Protein AF-A0A6B3IDT4-F1 (afdb_monomer)

Structure (mmCIF, N/CA/C/O backbone):
data_AF-A0A6B3IDT4-F1
#
_entry.id   AF-A0A6B3IDT4-F1
#
loop_
_atom_site.group_PDB
_atom_site.id
_atom_site.type_symbol
_atom_site.label_atom_id
_atom_site.label_alt_id
_atom_site.label_comp_id
_atom_site.label_asym_id
_atom_site.label_entity_id
_atom_site.label_seq_id
_atom_site.pdbx_PDB_ins_code
_atom_site.Cartn_x
_atom_site.Cartn_y
_atom_site.Cartn_z
_atom_site.occupancy
_atom_site.B_iso_or_equiv
_atom_site.auth_seq_id
_atom_site.auth_comp_id
_atom_site.auth_asym_id
_atom_site.auth_atom_id
_atom_site.pdbx_PDB_model_num
ATOM 1 N N . TYR A 1 1 ? 9.420 4.358 3.132 1.00 91.12 1 TYR A N 1
ATOM 2 C CA . TYR A 1 1 ? 10.022 3.107 3.660 1.00 91.12 1 TYR A CA 1
ATOM 3 C C . TYR A 1 1 ? 9.004 2.243 4.396 1.00 91.12 1 TYR A C 1
ATOM 5 O O . TYR A 1 1 ? 8.163 2.768 5.117 1.00 91.12 1 TYR A O 1
ATOM 13 N N . THR A 1 2 ? 9.126 0.920 4.246 1.00 96.25 2 THR A N 1
ATOM 14 C CA . THR A 1 2 ? 8.217 -0.111 4.797 1.00 96.25 2 THR A CA 1
ATOM 15 C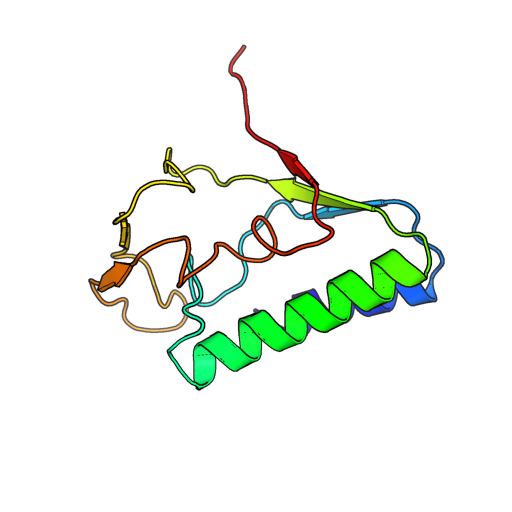 C . THR A 1 2 ? 8.030 -0.046 6.317 1.00 96.25 2 THR A C 1
ATOM 17 O O . THR A 1 2 ? 6.896 -0.091 6.789 1.00 96.25 2 THR A O 1
ATOM 20 N N . GLU A 1 3 ? 9.105 0.096 7.095 1.00 97.38 3 GLU A N 1
ATOM 21 C CA . GLU A 1 3 ? 9.029 0.091 8.567 1.00 97.38 3 GLU A CA 1
ATOM 22 C C . GLU A 1 3 ? 8.162 1.238 9.113 1.00 97.38 3 GLU A C 1
ATOM 24 O O . GLU A 1 3 ? 7.264 0.996 9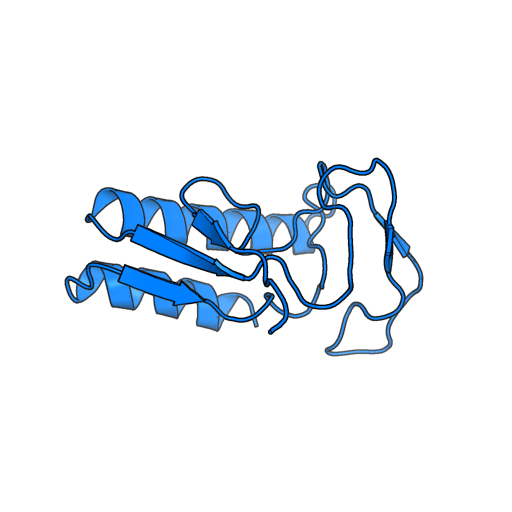.918 1.00 97.38 3 GLU A O 1
ATOM 29 N N . ALA A 1 4 ? 8.317 2.453 8.580 1.00 98.06 4 ALA A N 1
ATOM 30 C CA . ALA A 1 4 ? 7.479 3.593 8.947 1.00 98.06 4 ALA A CA 1
ATOM 31 C C . ALA A 1 4 ? 5.984 3.355 8.651 1.00 98.06 4 ALA A C 1
ATOM 33 O O . ALA A 1 4 ? 5.126 3.741 9.445 1.00 98.06 4 ALA A O 1
ATOM 34 N N . VAL A 1 5 ? 5.665 2.687 7.536 1.00 98.31 5 VAL A N 1
ATOM 35 C CA . VAL A 1 5 ? 4.280 2.353 7.163 1.00 98.31 5 VAL A CA 1
ATOM 36 C C . VAL A 1 5 ? 3.692 1.311 8.117 1.00 98.31 5 VAL A C 1
ATOM 38 O O . VAL A 1 5 ? 2.574 1.485 8.605 1.00 98.31 5 VAL A O 1
ATOM 41 N N . VAL A 1 6 ? 4.458 0.267 8.454 1.00 98.75 6 VAL A N 1
ATOM 42 C CA . VAL A 1 6 ? 4.077 -0.726 9.475 1.00 98.75 6 VAL A CA 1
ATOM 43 C C . VAL A 1 6 ? 3.779 -0.038 10.806 1.00 98.75 6 VAL A C 1
ATOM 45 O O . VAL A 1 6 ? 2.707 -0.242 11.378 1.00 98.75 6 VAL A O 1
ATOM 48 N N . CYS A 1 7 ? 4.691 0.814 11.274 1.00 98.62 7 CYS A N 1
ATOM 49 C CA . CYS A 1 7 ? 4.528 1.568 12.513 1.00 98.62 7 CYS A CA 1
ATOM 50 C C . CYS A 1 7 ? 3.293 2.480 12.475 1.00 98.62 7 CYS A C 1
ATOM 52 O O . CYS A 1 7 ? 2.580 2.566 13.472 1.00 98.62 7 CYS A O 1
ATOM 54 N N . GLY A 1 8 ? 2.985 3.099 11.331 1.00 98.50 8 GLY A N 1
ATOM 55 C CA . GLY A 1 8 ? 1.780 3.910 11.145 1.00 98.50 8 GLY A CA 1
ATOM 56 C C . GLY A 1 8 ? 0.482 3.122 11.346 1.00 98.50 8 GLY A C 1
ATOM 57 O O . GLY A 1 8 ? -0.387 3.558 12.103 1.00 98.50 8 GLY A O 1
ATOM 58 N N . PHE A 1 9 ? 0.363 1.937 10.737 1.00 98.62 9 PHE A N 1
ATOM 59 C CA . PHE A 1 9 ? -0.809 1.072 10.925 1.00 98.62 9 PHE A CA 1
ATOM 60 C C . PHE A 1 9 ? -0.936 0.569 12.365 1.00 98.62 9 PHE A C 1
ATOM 62 O O . PHE A 1 9 ? -2.032 0.584 12.925 1.00 98.62 9 PHE A O 1
ATOM 69 N N . LEU A 1 10 ? 0.175 0.160 12.987 1.00 98.75 10 LEU A N 1
ATOM 70 C CA . LEU A 1 10 ? 0.171 -0.275 14.386 1.00 98.75 10 LEU A CA 1
ATOM 71 C C . LEU A 1 10 ? -0.220 0.868 15.325 1.00 98.75 10 LEU A C 1
ATOM 73 O O . LEU A 1 10 ? -1.037 0.675 16.220 1.00 98.75 10 LEU A O 1
ATOM 77 N N . TRP A 1 11 ? 0.311 2.069 15.100 1.00 98.69 11 TRP A N 1
ATOM 78 C CA . TRP A 1 11 ? -0.037 3.239 15.894 1.00 98.69 11 TRP A CA 1
ATOM 79 C C . TRP A 1 11 ? -1.526 3.564 15.769 1.00 98.69 11 TRP A C 1
ATOM 81 O O . TRP A 1 11 ? -2.193 3.720 16.788 1.00 98.69 11 TRP A O 1
ATOM 91 N N . ALA A 1 12 ? -2.064 3.591 14.545 1.00 98.62 12 ALA A N 1
ATOM 92 C CA . ALA A 1 12 ? -3.483 3.840 14.298 1.00 98.62 12 ALA A CA 1
ATOM 93 C C . ALA A 1 12 ? -4.378 2.846 15.061 1.00 98.62 12 ALA A C 1
ATOM 95 O O . ALA A 1 12 ? -5.314 3.255 15.750 1.00 98.62 12 ALA A O 1
ATOM 96 N N . ALA A 1 13 ? -4.029 1.559 15.011 1.00 98.19 13 ALA A N 1
ATOM 97 C CA . ALA A 1 13 ? -4.735 0.496 15.718 1.00 98.19 13 ALA A CA 1
ATOM 98 C C . ALA A 1 13 ? -4.721 0.680 17.245 1.00 98.19 13 ALA A C 1
ATOM 100 O O . ALA A 1 13 ? -5.747 0.519 17.905 1.00 98.19 13 ALA A O 1
ATOM 101 N N . GLU A 1 14 ? -3.564 1.026 17.815 1.00 98.56 14 GLU A N 1
ATOM 102 C CA . GLU A 1 14 ? -3.406 1.203 19.264 1.00 98.56 14 GLU A CA 1
ATOM 103 C C . GLU A 1 14 ? -4.033 2.499 19.792 1.00 98.56 14 GLU A C 1
ATOM 105 O O . GLU A 1 14 ? -4.310 2.605 20.985 1.00 98.56 14 GLU A O 1
ATOM 110 N N . HIS A 1 15 ? -4.295 3.469 18.914 1.00 98.56 15 HIS A N 1
ATOM 111 C CA . HIS A 1 15 ? -4.878 4.762 19.278 1.00 98.56 15 HIS A CA 1
ATOM 112 C C . HIS A 1 15 ? -6.355 4.888 18.887 1.00 98.56 15 HIS A C 1
ATOM 114 O O . HIS A 1 15 ? -6.911 5.982 18.954 1.00 98.56 15 HIS A O 1
ATOM 120 N N . GLY A 1 16 ? -7.003 3.780 18.507 1.00 98.00 16 GLY A N 1
ATOM 121 C CA . GLY A 1 16 ? -8.433 3.759 18.192 1.00 98.00 16 GLY A CA 1
ATOM 122 C C . GLY A 1 16 ? -8.794 4.620 16.982 1.00 98.00 16 GLY A C 1
ATOM 123 O O . GLY A 1 16 ? -9.853 5.239 16.964 1.00 98.00 16 GLY A O 1
ATOM 124 N N . VAL A 1 17 ? -7.900 4.710 15.994 1.00 98.69 17 VAL A N 1
ATOM 125 C CA . VAL A 1 17 ? -8.183 5.410 14.739 1.00 98.69 17 VAL A CA 1
ATOM 126 C C . VAL A 1 17 ? -9.156 4.573 13.912 1.00 98.69 17 VAL A C 1
ATOM 128 O O . VAL A 1 17 ? -8.848 3.440 13.546 1.00 98.69 17 VAL A O 1
ATOM 131 N N . ASP A 1 18 ? -10.305 5.151 13.565 1.00 98.62 18 ASP A N 1
ATOM 132 C CA . ASP A 1 18 ? -11.331 4.460 12.775 1.00 98.62 18 ASP A CA 1
ATOM 133 C C . ASP A 1 18 ? -10.956 4.334 11.291 1.00 98.62 18 ASP A C 1
ATOM 135 O O . ASP A 1 18 ? -11.300 3.347 10.644 1.00 98.62 18 ASP A O 1
ATOM 139 N N . VAL A 1 19 ? -10.255 5.326 10.724 1.00 98.62 19 VAL A N 1
ATOM 140 C CA . VAL A 1 19 ? -9.920 5.370 9.291 1.00 98.62 19 VAL A CA 1
ATOM 141 C C . VAL A 1 19 ? -8.502 5.882 9.064 1.00 98.62 19 VAL A C 1
ATOM 143 O O . VAL A 1 19 ? -8.128 6.940 9.567 1.00 98.62 19 VAL A O 1
ATOM 146 N N . THR A 1 20 ? -7.729 5.182 8.229 1.00 98.69 20 THR A N 1
ATOM 147 C CA . THR A 1 20 ? -6.437 5.677 7.721 1.00 98.69 20 THR A CA 1
ATOM 148 C C . THR A 1 20 ? -6.530 6.013 6.238 1.00 98.69 20 THR A C 1
ATOM 150 O O . THR A 1 20 ? -6.977 5.175 5.453 1.00 98.69 20 THR A O 1
ATOM 153 N N . ASN A 1 21 ? -6.029 7.184 5.848 1.00 98.56 21 ASN A N 1
ATOM 154 C CA . ASN A 1 21 ? -5.809 7.550 4.451 1.00 98.56 21 ASN A CA 1
ATOM 155 C C . ASN A 1 21 ? -4.327 7.379 4.082 1.00 98.56 21 ASN A C 1
ATOM 157 O O . ASN A 1 21 ? -3.466 8.030 4.673 1.00 98.56 21 ASN A O 1
ATOM 161 N N . ASN A 1 22 ? -4.044 6.561 3.071 1.00 98.31 22 ASN A N 1
ATOM 162 C CA . ASN A 1 22 ? -2.697 6.207 2.626 1.00 98.31 22 ASN A CA 1
ATOM 163 C C . ASN A 1 22 ? -2.491 6.647 1.168 1.00 98.31 22 ASN A C 1
ATOM 165 O O . ASN A 1 22 ? -2.757 5.905 0.223 1.00 98.31 22 ASN A O 1
ATOM 169 N N . SER A 1 23 ? -2.050 7.890 0.973 1.00 97.00 23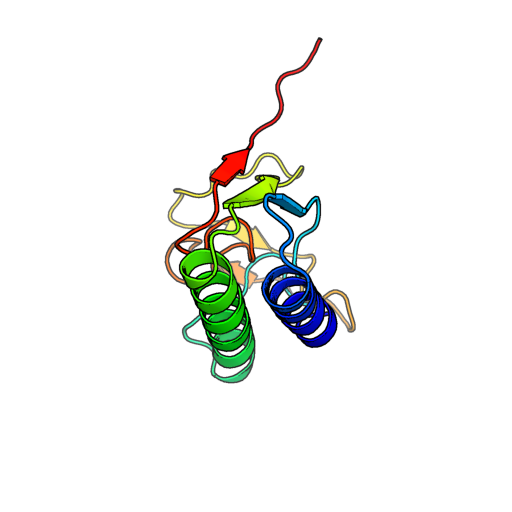 SER A N 1
ATOM 170 C CA . SER A 1 23 ? -1.829 8.488 -0.356 1.00 97.00 23 SER A CA 1
ATOM 171 C C . SER A 1 23 ? -0.364 8.382 -0.796 1.00 97.00 23 SER A C 1
ATOM 173 O O . SER A 1 23 ? 0.271 9.385 -1.113 1.00 97.00 23 SER A O 1
ATOM 175 N N . TYR A 1 24 ? 0.176 7.166 -0.767 1.00 96.12 24 TYR A N 1
ATOM 176 C CA . TYR A 1 24 ? 1.561 6.830 -1.105 1.00 96.12 24 TYR A CA 1
ATOM 177 C C . TYR A 1 24 ? 1.651 5.368 -1.582 1.00 96.12 24 TYR A C 1
ATOM 179 O O . TYR A 1 24 ? 0.759 4.577 -1.278 1.00 96.12 24 TYR A O 1
ATOM 187 N N . TYR A 1 25 ? 2.738 5.011 -2.275 1.00 96.00 25 TYR A N 1
ATOM 188 C CA . TYR A 1 25 ? 3.228 3.626 -2.353 1.00 96.00 25 TYR A CA 1
ATOM 189 C C . TYR A 1 25 ? 4.376 3.447 -1.350 1.00 96.00 25 TYR A C 1
ATOM 191 O O . TYR A 1 25 ? 4.891 4.426 -0.800 1.00 96.00 25 TYR A O 1
ATOM 199 N N . THR A 1 26 ? 4.769 2.208 -1.070 1.00 97.81 26 THR A N 1
ATOM 200 C CA . THR A 1 26 ? 5.772 1.921 -0.038 1.00 97.81 26 THR A CA 1
ATOM 201 C C . THR A 1 26 ? 7.150 1.668 -0.633 1.00 97.81 26 THR A C 1
ATOM 203 O O . THR A 1 26 ? 7.375 0.664 -1.300 1.00 97.81 26 THR A O 1
ATOM 206 N N . ASP A 1 27 ? 8.102 2.542 -0.307 1.00 97.25 27 ASP A N 1
ATOM 207 C CA . ASP A 1 27 ? 9.495 2.391 -0.739 1.00 97.25 27 ASP A CA 1
ATOM 208 C C . ASP A 1 27 ? 10.142 1.056 -0.301 1.00 97.25 27 ASP A C 1
ATOM 210 O O . ASP A 1 27 ? 9.841 0.555 0.800 1.00 97.25 27 ASP A O 1
ATOM 214 N N . PRO A 1 28 ? 11.120 0.553 -1.083 1.00 97.00 28 PRO A N 1
ATOM 215 C CA . PRO A 1 28 ? 11.690 1.216 -2.268 1.00 97.00 28 PRO A CA 1
ATOM 216 C C . PRO A 1 28 ? 11.098 0.777 -3.610 1.00 97.00 28 PRO A C 1
ATOM 218 O O . PRO A 1 28 ? 11.577 1.196 -4.661 1.00 97.00 28 PRO A O 1
ATOM 221 N N . TRP A 1 29 ? 10.057 -0.055 -3.595 1.00 97.88 29 TRP A N 1
ATOM 222 C CA . TRP A 1 29 ? 9.503 -0.671 -4.795 1.00 97.88 29 TRP A CA 1
ATOM 223 C C . TRP A 1 29 ? 8.127 -0.102 -5.113 1.00 97.88 29 TRP A C 1
ATOM 225 O O . TRP A 1 29 ? 7.225 -0.181 -4.286 1.00 97.88 29 TRP A O 1
ATOM 235 N N . LEU A 1 30 ? 7.930 0.375 -6.343 1.00 97.69 30 LEU A N 1
ATOM 236 C CA . LEU A 1 30 ? 6.591 0.710 -6.837 1.00 97.69 30 LEU A CA 1
ATOM 237 C C . LEU A 1 30 ? 5.657 -0.517 -6.787 1.00 97.69 30 LEU A C 1
ATOM 239 O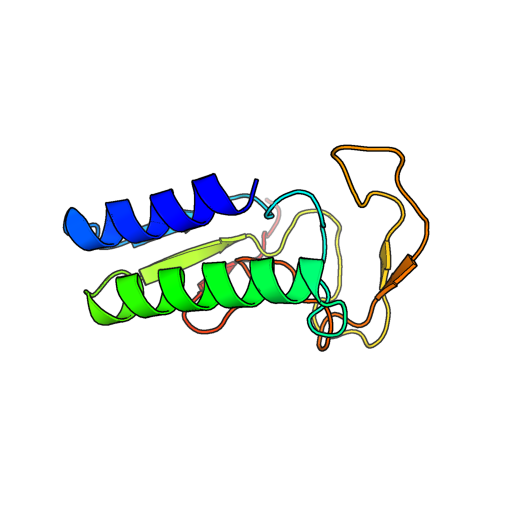 O . LEU A 1 30 ? 4.497 -0.409 -6.412 1.00 97.69 30 LEU A O 1
ATOM 243 N N . PHE A 1 31 ? 6.202 -1.693 -7.111 1.00 98.19 31 PHE A N 1
ATOM 244 C CA . PHE A 1 31 ? 5.542 -2.999 -7.008 1.00 98.19 31 PHE A CA 1
ATOM 245 C C . PHE A 1 31 ? 6.448 -3.991 -6.263 1.00 98.19 31 PHE A C 1
ATOM 247 O O . PHE A 1 31 ? 7.517 -4.346 -6.764 1.00 98.19 31 PHE A O 1
ATOM 254 N N . ALA A 1 32 ? 6.066 -4.445 -5.073 1.00 98.19 32 ALA A N 1
ATOM 255 C CA . ALA A 1 32 ? 6.905 -5.314 -4.245 1.00 98.19 32 ALA A CA 1
ATOM 256 C C . ALA A 1 32 ? 6.614 -6.798 -4.526 1.00 98.19 32 ALA A C 1
ATOM 258 O O . ALA A 1 32 ? 5.519 -7.289 -4.269 1.00 98.19 32 ALA A O 1
ATOM 259 N N . CYS A 1 33 ? 7.594 -7.525 -5.056 1.00 98.31 33 CYS A N 1
ATOM 260 C CA . CYS A 1 33 ? 7.458 -8.899 -5.532 1.00 98.31 33 CYS A CA 1
ATOM 261 C C . CYS A 1 33 ? 7.490 -9.949 -4.413 1.00 98.31 33 CYS A C 1
ATOM 263 O O . CYS A 1 33 ? 8.491 -10.112 -3.728 1.00 98.31 33 CYS A O 1
ATOM 265 N N . LYS A 1 34 ? 6.419 -10.743 -4.263 1.00 98.12 34 LYS A N 1
ATOM 266 C CA . LYS A 1 34 ? 6.329 -11.795 -3.223 1.00 98.12 34 LYS A CA 1
ATOM 267 C C . L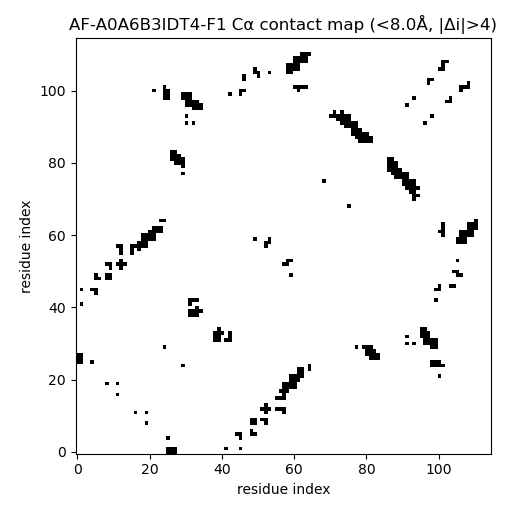YS A 1 34 ? 7.319 -12.951 -3.420 1.00 98.12 34 LYS A C 1
ATOM 269 O O . LYS A 1 34 ? 7.588 -13.688 -2.478 1.00 98.12 34 LYS A O 1
ATOM 274 N N . ASN A 1 35 ? 7.783 -13.162 -4.650 1.00 96.88 35 ASN A N 1
ATOM 275 C CA . ASN A 1 35 ? 8.713 -14.232 -5.021 1.00 96.88 35 ASN A CA 1
ATOM 276 C C . ASN A 1 35 ? 10.192 -13.847 -4.841 1.00 96.88 35 ASN A C 1
ATOM 278 O O . ASN A 1 35 ? 11.058 -14.700 -5.018 1.00 96.88 35 ASN A O 1
ATOM 282 N N . ASP A 1 36 ? 10.474 -12.598 -4.478 1.00 97.88 36 ASP A N 1
ATOM 283 C CA . ASP A 1 36 ? 11.783 -12.147 -4.023 1.00 97.88 36 ASP A CA 1
ATOM 284 C C . ASP A 1 36 ? 11.791 -12.160 -2.478 1.00 97.88 36 ASP A C 1
ATOM 286 O O . ASP A 1 36 ? 10.872 -11.601 -1.876 1.00 97.88 36 ASP A O 1
ATOM 290 N N . PRO A 1 37 ? 12.754 -12.822 -1.806 1.00 97.75 37 PRO A N 1
ATOM 291 C CA . PRO A 1 37 ? 12.740 -12.954 -0.346 1.00 97.75 37 PRO A CA 1
ATOM 292 C C . PRO A 1 37 ? 12.740 -11.624 0.416 1.00 97.75 37 PRO A C 1
ATOM 294 O O . PRO A 1 37 ? 12.072 -11.518 1.448 1.00 97.75 37 PRO A O 1
ATOM 297 N N . ASP A 1 38 ? 13.444 -10.613 -0.093 1.00 96.50 38 ASP A N 1
ATOM 298 C CA . ASP A 1 38 ? 13.573 -9.323 0.581 1.00 96.50 38 ASP A CA 1
ATOM 299 C C . ASP A 1 38 ? 12.295 -8.502 0.390 1.00 96.50 38 ASP A C 1
ATOM 301 O O . ASP A 1 38 ? 11.724 -7.994 1.356 1.00 96.50 38 ASP A O 1
ATOM 305 N N . GLN A 1 39 ? 11.770 -8.443 -0.835 1.00 98.12 39 GLN A N 1
ATOM 306 C CA . GLN A 1 39 ? 10.507 -7.758 -1.131 1.00 98.12 39 GLN A CA 1
ATOM 307 C C . GLN A 1 39 ? 9.306 -8.456 -0.483 1.00 98.12 39 GLN A C 1
ATOM 309 O O . GLN A 1 39 ? 8.409 -7.799 0.051 1.00 98.12 39 GLN A O 1
ATOM 314 N N . GLY A 1 40 ? 9.302 -9.789 -0.471 1.00 98.38 40 GLY A N 1
ATOM 315 C CA . GLY A 1 40 ? 8.274 -10.602 0.169 1.00 98.38 40 GLY A CA 1
ATOM 316 C C . GLY A 1 40 ? 8.171 -10.339 1.672 1.00 98.38 40 GLY A C 1
ATOM 317 O O . GLY A 1 40 ? 7.060 -10.296 2.206 1.00 98.38 40 GLY A O 1
ATOM 318 N N . ALA A 1 41 ? 9.293 -10.075 2.351 1.00 98.44 41 ALA A N 1
ATOM 319 C CA . ALA A 1 41 ? 9.283 -9.668 3.754 1.00 98.44 41 ALA A CA 1
ATOM 320 C C . ALA A 1 41 ? 8.573 -8.316 3.963 1.00 98.44 41 ALA A C 1
ATOM 322 O O . ALA A 1 41 ? 7.814 -8.158 4.926 1.00 98.44 41 ALA A O 1
ATOM 323 N N . LEU A 1 42 ? 8.750 -7.361 3.041 1.00 98.38 42 LEU A N 1
ATOM 324 C CA . LEU A 1 42 ? 8.050 -6.070 3.074 1.00 98.38 42 LEU A CA 1
ATOM 325 C C . LEU A 1 42 ? 6.537 -6.268 2.917 1.00 98.38 42 LEU A C 1
ATOM 327 O O . LEU A 1 42 ? 5.764 -5.799 3.755 1.00 98.38 42 LEU A O 1
ATOM 331 N N . VAL A 1 43 ? 6.119 -7.040 1.907 1.00 98.69 43 VAL A N 1
ATOM 332 C CA . VAL A 1 43 ? 4.703 -7.355 1.646 1.00 98.69 43 VAL A CA 1
ATOM 333 C C . VAL A 1 43 ? 4.052 -8.033 2.854 1.00 98.69 43 VAL A C 1
ATOM 335 O O . VAL A 1 43 ? 2.968 -7.631 3.284 1.00 98.69 43 VAL A O 1
ATOM 338 N N . GLU A 1 44 ? 4.707 -9.043 3.429 1.00 98.69 44 GLU A N 1
ATOM 339 C CA . GLU A 1 44 ? 4.179 -9.790 4.573 1.00 98.69 44 GLU A CA 1
ATOM 340 C C . GLU A 1 44 ? 4.077 -8.913 5.829 1.00 98.69 44 GLU A C 1
ATOM 342 O O . GLU A 1 44 ? 3.064 -8.952 6.533 1.00 98.69 44 GLU A O 1
ATOM 347 N N . SER A 1 45 ? 5.094 -8.091 6.109 1.00 98.56 45 SER A N 1
ATOM 348 C CA . SER A 1 45 ? 5.090 -7.206 7.281 1.00 98.56 45 SER A CA 1
ATOM 349 C C . SER A 1 45 ? 3.958 -6.172 7.225 1.00 98.56 45 SER A C 1
ATOM 351 O O . SER A 1 45 ? 3.198 -6.058 8.192 1.00 98.56 45 SER A O 1
ATOM 353 N N . LEU A 1 46 ? 3.761 -5.502 6.081 1.00 98.50 46 LEU A N 1
ATOM 354 C CA . LEU A 1 46 ? 2.634 -4.583 5.885 1.00 98.50 46 LEU A CA 1
ATOM 355 C C . LEU A 1 46 ? 1.296 -5.315 5.962 1.00 98.50 46 LEU A C 1
ATOM 357 O O . LEU A 1 46 ? 0.383 -4.845 6.638 1.00 98.50 46 LEU A O 1
ATOM 361 N N . THR A 1 47 ? 1.184 -6.489 5.335 1.00 98.75 47 THR A N 1
ATOM 362 C CA . THR A 1 47 ? -0.048 -7.293 5.375 1.00 98.75 47 THR A CA 1
ATOM 363 C C . THR A 1 47 ? -0.442 -7.633 6.813 1.00 98.75 47 THR A C 1
ATOM 365 O O . THR A 1 47 ? -1.618 -7.562 7.172 1.00 98.75 47 THR A O 1
ATOM 368 N N . ARG A 1 48 ? 0.524 -7.981 7.673 1.00 98.81 48 ARG A N 1
ATOM 369 C CA . ARG A 1 48 ? 0.261 -8.257 9.094 1.00 98.81 48 ARG A CA 1
ATOM 370 C C . ARG A 1 48 ? -0.180 -7.015 9.858 1.00 98.81 48 ARG A C 1
ATOM 372 O O . ARG A 1 48 ? -1.096 -7.130 10.672 1.00 98.81 48 ARG A O 1
ATOM 379 N N . ALA A 1 49 ? 0.443 -5.867 9.601 1.00 98.81 49 ALA A N 1
ATOM 380 C CA . ALA A 1 49 ? 0.101 -4.605 10.253 1.00 98.81 49 ALA A CA 1
ATOM 381 C C . ALA A 1 49 ? -1.315 -4.138 9.879 1.00 98.81 49 ALA A C 1
ATOM 383 O O . ALA A 1 49 ? -2.113 -3.838 10.765 1.00 98.81 49 ALA A O 1
ATOM 384 N N . ILE A 1 50 ? -1.660 -4.191 8.588 1.00 98.69 50 ILE A N 1
ATOM 385 C CA . ILE A 1 50 ? -3.001 -3.884 8.068 1.00 98.69 50 ILE A CA 1
ATOM 386 C C . ILE A 1 50 ? -4.036 -4.807 8.707 1.00 98.69 50 ILE A C 1
ATOM 388 O O . ILE A 1 50 ? -4.972 -4.340 9.342 1.00 98.69 50 ILE A O 1
ATOM 392 N N . LYS A 1 51 ? -3.826 -6.129 8.657 1.00 98.75 51 LYS A N 1
ATOM 393 C CA . LYS A 1 51 ? -4.757 -7.087 9.277 1.00 98.75 51 LYS A CA 1
ATOM 394 C C . LYS A 1 51 ? -4.880 -6.904 10.790 1.00 98.75 51 LYS A C 1
ATOM 396 O O . LYS A 1 51 ? -5.895 -7.277 11.374 1.00 98.75 51 LYS A O 1
ATOM 401 N N . TYR A 1 52 ? -3.828 -6.436 11.461 1.00 98.75 52 TYR A N 1
ATOM 402 C CA . TYR A 1 52 ? -3.884 -6.137 12.888 1.00 98.75 52 TYR A CA 1
ATOM 403 C C . TYR A 1 52 ? -4.798 -4.942 13.166 1.00 98.75 52 TYR A C 1
ATOM 405 O O . TYR A 1 52 ? -5.698 -5.061 13.996 1.00 98.75 52 TYR A O 1
ATOM 413 N N . ALA A 1 53 ? -4.602 -3.842 12.442 1.00 98.62 53 ALA A N 1
ATOM 414 C CA . ALA A 1 53 ? -5.419 -2.642 12.558 1.00 98.62 53 ALA A CA 1
ATOM 415 C C . ALA A 1 53 ? -6.879 -2.883 12.130 1.00 98.62 53 ALA A C 1
ATOM 417 O O . ALA A 1 53 ? -7.800 -2.501 12.849 1.00 98.62 53 ALA A O 1
ATOM 418 N N . GLU A 1 54 ? -7.101 -3.647 11.061 1.00 98.44 54 GLU A N 1
ATOM 419 C CA . GLU A 1 54 ? -8.427 -4.098 10.626 1.00 98.44 54 GLU A CA 1
ATOM 420 C C . GLU A 1 54 ? -9.161 -4.866 11.739 1.00 98.44 54 GLU A C 1
ATOM 422 O O . GLU A 1 54 ? -10.303 -4.553 12.074 1.00 98.44 54 GLU A O 1
ATOM 427 N N . ARG A 1 55 ? -8.496 -5.826 12.404 1.00 98.44 55 ARG A N 1
ATOM 428 C CA . ARG A 1 55 ? -9.085 -6.561 13.545 1.00 98.44 55 ARG A CA 1
ATOM 429 C C . ARG A 1 55 ? -9.388 -5.677 14.756 1.00 98.44 55 ARG A C 1
ATOM 431 O O . ARG A 1 55 ? -10.161 -6.090 15.619 1.00 98.44 55 ARG A O 1
ATOM 438 N N . LYS A 1 56 ? -8.766 -4.502 14.847 1.00 98.44 56 LYS A N 1
ATOM 439 C CA . LYS A 1 56 ? -9.035 -3.489 15.876 1.00 98.44 56 LYS A CA 1
ATOM 440 C C . LYS A 1 56 ? -10.151 -2.519 15.475 1.00 98.44 56 LYS A C 1
ATOM 442 O O . LYS A 1 56 ? -10.545 -1.709 16.305 1.00 98.44 56 LYS A O 1
ATOM 447 N N . GLY A 1 57 ? -10.698 -2.649 14.266 1.00 98.12 57 GLY A N 1
ATOM 448 C CA . GLY A 1 57 ? -11.826 -1.862 13.772 1.00 98.12 57 GLY A CA 1
ATOM 449 C C . GLY A 1 57 ? -11.450 -0.748 12.794 1.00 98.12 57 GLY A C 1
ATOM 450 O O . GLY A 1 57 ? -12.341 -0.025 12.360 1.00 98.12 57 GLY A O 1
ATOM 451 N N . THR A 1 58 ? -10.175 -0.604 12.423 1.00 98.62 58 THR A N 1
ATOM 452 C CA . THR A 1 58 ? -9.736 0.439 11.488 1.00 98.62 58 THR A CA 1
ATOM 453 C C . THR A 1 58 ? -10.038 0.062 10.035 1.00 98.62 58 THR A C 1
ATOM 455 O O . THR A 1 58 ? -9.728 -1.042 9.592 1.00 98.62 58 THR A O 1
ATOM 458 N N . VAL A 1 59 ? -10.572 1.003 9.254 1.00 98.56 59 VAL A N 1
ATOM 459 C CA . VAL A 1 59 ? -10.700 0.898 7.793 1.00 98.56 59 VAL A CA 1
ATOM 460 C C . VAL A 1 59 ? -9.519 1.588 7.114 1.00 98.56 59 VAL A C 1
ATOM 462 O O . VAL A 1 59 ? -9.172 2.731 7.424 1.00 98.56 59 VAL A O 1
ATOM 465 N N . HIS A 1 60 ? -8.911 0.919 6.139 1.00 98.69 60 HIS A N 1
ATOM 466 C CA . HIS A 1 60 ? -7.764 1.449 5.408 1.00 98.69 60 HIS A CA 1
ATOM 467 C C . HIS A 1 60 ? -8.161 1.862 3.999 1.00 98.69 60 HIS A C 1
ATOM 469 O O . HIS A 1 60 ? -8.671 1.049 3.238 1.00 98.69 60 HIS A O 1
ATOM 475 N N . VAL A 1 61 ? -7.896 3.115 3.641 1.00 98.75 61 VAL A N 1
ATOM 476 C CA . VAL A 1 61 ? -8.108 3.647 2.293 1.00 98.75 61 VAL A CA 1
ATOM 477 C C . VAL A 1 61 ? -6.749 3.970 1.691 1.00 98.75 61 VAL A C 1
ATOM 479 O O . VAL A 1 61 ? -5.930 4.618 2.347 1.00 98.75 61 VAL A O 1
ATOM 482 N N . ALA A 1 62 ? -6.489 3.515 0.468 1.00 98.62 62 ALA A N 1
ATOM 483 C CA . ALA A 1 62 ? -5.235 3.770 -0.232 1.00 98.62 62 ALA A CA 1
ATOM 484 C C . ALA A 1 62 ? -5.468 4.168 -1.692 1.00 98.62 62 ALA A C 1
ATOM 486 O O . ALA A 1 62 ? -6.419 3.723 -2.334 1.00 98.62 62 ALA A O 1
ATOM 487 N N . ALA A 1 63 ? -4.593 5.021 -2.221 1.00 98.25 63 ALA A N 1
ATOM 488 C CA . ALA A 1 63 ? -4.662 5.448 -3.616 1.00 98.25 63 ALA A CA 1
ATOM 489 C C . ALA A 1 63 ? -4.228 4.320 -4.568 1.00 98.25 63 ALA A C 1
ATOM 491 O O . ALA A 1 63 ? -3.277 3.602 -4.280 1.00 98.25 63 ALA A O 1
ATOM 492 N N . ALA A 1 64 ? -4.873 4.194 -5.729 1.00 97.69 64 ALA A N 1
ATOM 493 C CA . ALA A 1 64 ? -4.505 3.236 -6.783 1.00 97.69 64 ALA A CA 1
ATOM 494 C C . ALA A 1 64 ? -3.246 3.638 -7.591 1.00 97.69 64 ALA A C 1
ATOM 496 O O . ALA A 1 64 ? -2.903 2.987 -8.574 1.00 97.69 64 ALA A O 1
ATOM 497 N N . GLY A 1 65 ? -2.597 4.746 -7.222 1.00 95.44 65 GLY A N 1
ATOM 498 C CA . GLY A 1 65 ? -1.443 5.307 -7.922 1.00 95.44 65 GLY A CA 1
ATOM 499 C C . GLY A 1 65 ? -1.794 6.350 -8.993 1.00 95.44 65 GLY A C 1
ATOM 500 O O . GLY A 1 65 ? -2.956 6.620 -9.292 1.00 95.44 65 GLY A O 1
ATOM 501 N N . ASN A 1 66 ? -0.750 6.964 -9.563 1.00 95.44 66 ASN A N 1
ATOM 502 C CA . ASN A 1 66 ? -0.849 8.088 -10.515 1.00 95.44 66 ASN A CA 1
ATOM 503 C C . ASN A 1 66 ? -0.218 7.788 -11.888 1.00 95.44 66 ASN A C 1
ATOM 505 O O . ASN A 1 66 ? -0.122 8.670 -12.737 1.00 95.44 66 ASN A O 1
ATOM 509 N N . ALA A 1 67 ? 0.231 6.552 -12.111 1.00 93.88 67 ALA A N 1
ATOM 510 C CA . ALA A 1 67 ? 0.989 6.158 -13.300 1.00 93.88 67 ALA A CA 1
ATOM 511 C C . ALA A 1 67 ? 0.118 5.570 -14.428 1.00 93.88 67 ALA A C 1
ATOM 513 O O . ALA A 1 67 ? 0.642 5.093 -15.431 1.00 93.88 67 ALA A O 1
ATOM 514 N N . ARG A 1 68 ? -1.218 5.619 -14.289 1.00 94.06 68 ARG A N 1
ATOM 515 C CA . ARG A 1 68 ? -2.177 5.069 -15.267 1.00 94.06 68 ARG A CA 1
ATOM 516 C C . ARG A 1 68 ? -1.946 3.573 -15.554 1.00 94.06 68 ARG A C 1
ATOM 518 O O . ARG A 1 68 ? -2.119 3.121 -16.685 1.00 94.06 68 ARG A O 1
ATOM 525 N N . HIS A 1 69 ? -1.550 2.817 -14.533 1.00 95.69 69 HIS A N 1
ATOM 526 C CA . HIS A 1 69 ? -1.402 1.369 -14.623 1.00 95.69 69 HIS A CA 1
ATOM 527 C C . HIS A 1 69 ? -2.756 0.660 -14.530 1.00 95.69 69 HIS A C 1
ATOM 529 O O . HIS A 1 69 ? -3.630 1.067 -13.766 1.00 95.69 69 HIS A O 1
ATOM 535 N N . ASP A 1 70 ? -2.900 -0.420 -15.294 1.00 96.38 70 ASP A N 1
ATOM 536 C CA . ASP A 1 70 ? -3.910 -1.443 -15.039 1.00 96.38 70 ASP A CA 1
ATOM 537 C C . ASP A 1 70 ? -3.340 -2.403 -13.988 1.00 96.38 70 ASP A C 1
ATOM 539 O O . ASP A 1 70 ? -2.398 -3.136 -14.269 1.00 96.38 70 ASP A O 1
ATOM 543 N N . LEU A 1 71 ? -3.883 -2.382 -12.768 1.00 96.06 71 LEU A N 1
ATOM 544 C CA . LEU A 1 71 ? -3.406 -3.222 -11.660 1.00 96.06 71 LEU A CA 1
ATOM 545 C C . LEU A 1 71 ? -3.791 -4.707 -11.807 1.00 96.06 71 LEU A C 1
ATOM 547 O O . LEU A 1 71 ? -3.441 -5.512 -10.947 1.00 96.06 71 LEU A O 1
ATOM 551 N N . SER A 1 72 ? -4.520 -5.065 -12.867 1.00 96.50 72 SER A N 1
ATOM 552 C CA . SER A 1 72 ? -4.930 -6.436 -13.189 1.00 96.50 72 SER A CA 1
ATOM 553 C C . SER A 1 72 ? -4.263 -7.009 -14.443 1.00 96.50 72 SER A C 1
ATOM 555 O O . SER A 1 72 ? -4.541 -8.150 -14.803 1.00 96.50 72 SER A O 1
ATOM 557 N N . VAL A 1 73 ? -3.398 -6.236 -15.108 1.00 97.75 73 VAL A N 1
ATOM 558 C CA . VAL A 1 73 ? -2.658 -6.694 -16.293 1.00 97.75 73 VAL A CA 1
ATOM 559 C C . VAL A 1 73 ? -1.614 -7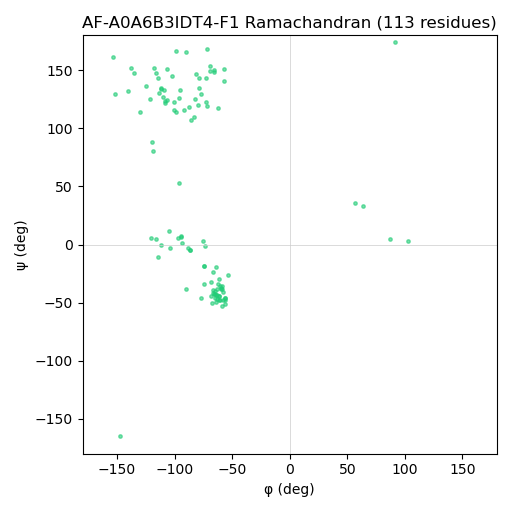.743 -15.915 1.00 97.75 73 VAL A C 1
ATOM 561 O O . VAL A 1 73 ? -1.083 -7.702 -14.816 1.00 97.75 73 VAL A O 1
ATOM 564 N N . ASP A 1 74 ? -1.248 -8.628 -16.841 1.00 97.12 74 ASP A N 1
ATOM 565 C CA . ASP A 1 74 ? -0.245 -9.677 -16.588 1.00 97.12 74 ASP A CA 1
ATOM 566 C C . ASP A 1 74 ? 1.204 -9.153 -16.536 1.00 97.12 74 ASP A C 1
ATOM 568 O O . ASP A 1 74 ? 2.103 -9.840 -16.054 1.00 97.12 74 ASP A O 1
ATOM 572 N N . ALA A 1 75 ? 1.466 -7.959 -17.082 1.00 97.81 75 ALA A N 1
ATOM 573 C CA . ALA A 1 75 ? 2.813 -7.403 -17.163 1.00 97.81 75 ALA A CA 1
ATOM 574 C C . ALA A 1 75 ? 2.836 -5.868 -17.156 1.00 97.81 75 ALA A C 1
ATOM 576 O O . ALA A 1 75 ? 2.192 -5.214 -17.979 1.00 97.81 75 ALA A O 1
ATOM 577 N N . ILE A 1 76 ? 3.664 -5.298 -16.281 1.00 98.00 76 ILE A N 1
ATOM 578 C CA . ILE A 1 76 ? 4.030 -3.880 -16.240 1.00 98.00 76 ILE A CA 1
ATOM 579 C C . ILE A 1 76 ? 5.551 -3.776 -16.301 1.00 98.00 76 ILE A C 1
ATOM 581 O O . ILE A 1 76 ? 6.269 -4.506 -15.621 1.00 98.00 76 ILE A O 1
ATOM 585 N N . GLU A 1 77 ? 6.056 -2.852 -17.109 1.00 97.88 77 GLU A N 1
ATOM 586 C CA . GLU A 1 77 ? 7.469 -2.492 -17.090 1.00 97.88 77 GLU A CA 1
ATOM 587 C C . GLU A 1 77 ? 7.709 -1.398 -16.041 1.00 97.88 77 GLU A C 1
ATOM 589 O O . GLU A 1 77 ? 7.166 -0.299 -16.142 1.00 97.88 77 GLU A O 1
ATOM 594 N N . ASP A 1 78 ? 8.529 -1.700 -15.038 1.00 97.69 78 ASP A N 1
ATOM 595 C CA . ASP A 1 78 ? 8.965 -0.758 -14.012 1.00 97.69 78 ASP A CA 1
ATOM 596 C C . ASP A 1 78 ? 10.441 -0.418 -14.232 1.00 97.69 78 ASP A C 1
ATOM 598 O O . ASP A 1 78 ? 11.300 -1.298 -14.281 1.00 97.69 78 ASP A O 1
ATOM 602 N N . ARG A 1 79 ? 10.720 0.877 -14.383 1.00 97.75 79 ARG A N 1
ATOM 603 C CA . ARG A 1 79 ? 12.060 1.445 -14.611 1.00 97.75 79 ARG A CA 1
ATOM 604 C C . ARG A 1 79 ? 12.512 2.360 -13.473 1.00 97.75 79 ARG A C 1
ATOM 606 O O . ARG A 1 79 ? 13.510 3.058 -13.605 1.00 97.75 79 ARG A O 1
ATOM 613 N N . THR A 1 80 ? 11.713 2.438 -12.415 1.00 97.44 80 THR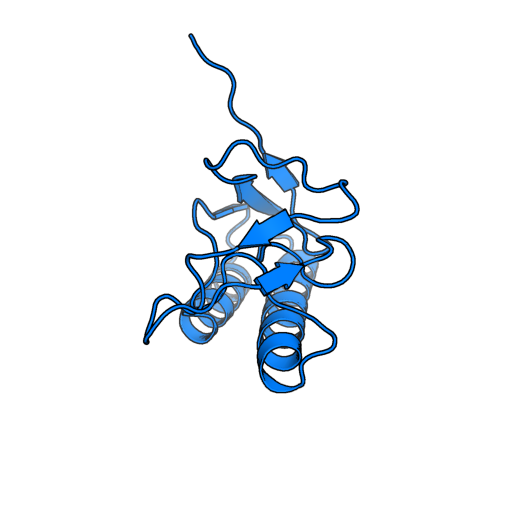 A N 1
ATOM 614 C CA . THR A 1 80 ? 11.830 3.446 -11.354 1.00 97.44 80 THR A CA 1
ATOM 615 C C . THR A 1 80 ? 12.195 2.851 -10.005 1.00 97.44 80 THR A C 1
ATOM 617 O O . THR A 1 80 ? 12.542 3.599 -9.096 1.00 97.44 80 THR A O 1
ATOM 620 N N . SER A 1 81 ? 12.143 1.523 -9.886 1.00 97.56 81 SER A N 1
ATOM 621 C CA . SER A 1 81 ? 12.489 0.815 -8.660 1.00 97.56 81 SER A CA 1
ATOM 622 C C . SER A 1 81 ? 13.839 0.089 -8.765 1.00 97.56 81 SER A C 1
ATOM 624 O O . SER A 1 81 ? 14.195 -0.397 -9.841 1.00 97.56 81 SER A O 1
ATOM 626 N N . PRO A 1 82 ? 14.552 -0.086 -7.645 1.00 97.62 82 PRO A N 1
ATOM 627 C CA . PRO A 1 82 ? 14.275 0.548 -6.356 1.00 97.62 82 PRO A CA 1
ATOM 628 C C . PRO A 1 82 ? 14.558 2.063 -6.402 1.00 97.62 82 PRO A C 1
ATOM 630 O O . PRO A 1 82 ? 15.410 2.509 -7.163 1.00 97.62 82 PRO A O 1
ATOM 633 N N . ASN A 1 83 ? 13.827 2.860 -5.619 1.00 96.00 83 ASN A N 1
ATOM 634 C CA . ASN A 1 83 ? 13.942 4.327 -5.624 1.00 96.00 83 ASN A CA 1
ATOM 635 C C . ASN A 1 83 ? 14.924 4.894 -4.572 1.00 96.00 83 ASN A C 1
ATOM 637 O O . ASN A 1 83 ? 15.083 6.111 -4.470 1.00 96.00 83 ASN A O 1
ATOM 641 N N . ASP A 1 84 ? 15.571 4.026 -3.793 1.00 95.81 84 ASP A N 1
ATOM 642 C CA . ASP A 1 84 ? 16.571 4.360 -2.772 1.00 95.81 84 ASP A CA 1
ATOM 643 C C . ASP A 1 84 ? 18.017 4.055 -3.211 1.00 95.81 84 ASP A C 1
ATOM 645 O O . ASP A 1 84 ? 18.970 4.367 -2.494 1.00 95.81 84 ASP A O 1
ATOM 649 N N . THR A 1 85 ? 18.195 3.481 -4.403 1.00 95.94 85 THR A N 1
ATOM 650 C CA . THR A 1 85 ? 19.488 3.218 -5.052 1.00 95.94 85 THR A CA 1
ATOM 651 C C . THR A 1 85 ? 19.340 3.336 -6.576 1.00 95.94 85 THR A C 1
ATOM 653 O O . THR A 1 85 ? 18.368 3.919 -7.049 1.00 95.94 85 THR A O 1
ATOM 656 N N . GLU A 1 86 ? 20.309 2.843 -7.353 1.00 97.75 86 GLU A N 1
ATOM 657 C CA . GLU A 1 86 ? 20.237 2.838 -8.818 1.00 97.75 86 GLU A CA 1
ATOM 658 C C . GLU A 1 86 ? 19.047 1.981 -9.294 1.00 97.75 86 GLU A C 1
ATOM 660 O O . GLU A 1 86 ? 19.036 0.766 -9.046 1.00 97.75 86 GLU A O 1
ATOM 665 N N . PRO A 1 87 ? 18.055 2.576 -9.984 1.00 97.94 87 PRO A N 1
ATOM 666 C CA . PRO A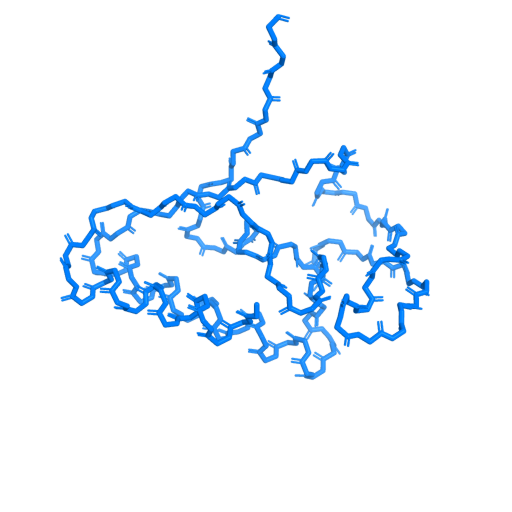 1 87 ? 16.909 1.836 -10.482 1.00 97.94 87 PRO A CA 1
ATOM 667 C C . PRO A 1 87 ? 17.309 0.825 -11.552 1.00 97.94 87 PRO A C 1
ATOM 669 O O . PRO A 1 87 ? 18.223 1.038 -12.351 1.00 97.94 87 PRO A O 1
ATOM 672 N N . VAL A 1 88 ? 16.554 -0.265 -11.629 1.00 97.00 88 VAL A N 1
ATOM 673 C CA . VAL A 1 88 ? 16.699 -1.267 -12.684 1.00 97.00 88 VAL A CA 1
ATOM 674 C C . VAL A 1 88 ? 15.422 -1.351 -13.503 1.00 97.00 88 VAL A C 1
ATOM 676 O O . VAL A 1 88 ? 14.324 -1.089 -13.017 1.00 97.00 88 VAL A O 1
ATOM 679 N N . THR A 1 89 ? 15.553 -1.744 -14.771 1.00 97.94 89 THR A N 1
ATOM 680 C CA . THR A 1 89 ? 14.379 -2.102 -15.573 1.00 97.94 89 THR A CA 1
ATOM 681 C C . THR A 1 89 ? 13.978 -3.535 -15.265 1.00 97.94 89 THR A C 1
ATOM 683 O O . THR A 1 89 ? 14.786 -4.456 -15.391 1.00 97.94 89 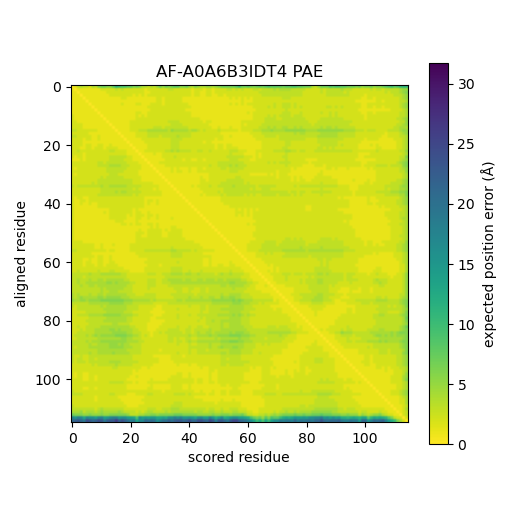THR A O 1
ATOM 686 N N . ARG A 1 90 ? 12.718 -3.723 -14.884 1.00 97.19 90 ARG A N 1
ATOM 687 C CA . ARG A 1 90 ? 12.120 -5.020 -14.578 1.00 97.19 90 ARG A CA 1
ATOM 688 C C . ARG A 1 90 ? 10.719 -5.106 -15.170 1.00 97.19 90 ARG A C 1
ATOM 690 O O . ARG A 1 90 ? 10.028 -4.102 -15.311 1.00 97.19 90 ARG A O 1
ATOM 697 N N . THR A 1 91 ? 10.289 -6.316 -15.496 1.00 98.06 91 THR A N 1
ATOM 698 C CA . THR A 1 91 ? 8.904 -6.596 -15.886 1.00 98.06 91 THR A CA 1
ATOM 699 C C . THR A 1 91 ? 8.253 -7.364 -14.752 1.00 98.06 91 THR A C 1
ATOM 701 O O . THR A 1 91 ? 8.761 -8.411 -14.353 1.00 98.06 91 THR A O 1
ATOM 704 N N . ILE A 1 92 ? 7.171 -6.820 -14.206 1.00 97.94 92 ILE A N 1
ATOM 705 C CA . ILE A 1 92 ? 6.461 -7.379 -13.057 1.00 97.94 92 ILE A CA 1
ATOM 706 C C . ILE A 1 92 ? 5.053 -7.793 -13.457 1.00 97.94 92 ILE A C 1
ATOM 708 O O . ILE A 1 92 ? 4.436 -7.156 -14.303 1.00 97.94 92 ILE A O 1
ATOM 712 N N . ASP A 1 93 ? 4.553 -8.841 -12.815 1.00 98.25 93 ASP A N 1
ATOM 713 C CA . ASP A 1 93 ? 3.140 -9.216 -12.810 1.00 98.25 93 ASP A CA 1
ATOM 714 C C . ASP A 1 93 ? 2.538 -8.677 -11.497 1.00 98.25 93 ASP A C 1
ATOM 716 O O . ASP A 1 93 ? 2.949 -9.148 -10.432 1.00 98.25 93 ASP A O 1
ATOM 720 N N . PRO A 1 94 ? 1.605 -7.706 -11.517 1.00 97.75 94 PRO A N 1
ATOM 721 C CA . PRO A 1 94 ? 0.950 -7.151 -10.328 1.00 97.75 94 PRO A CA 1
ATOM 722 C C . PRO A 1 94 ? 0.300 -8.188 -9.398 1.00 97.75 94 PRO A C 1
ATOM 724 O O . PRO A 1 94 ? 0.196 -7.959 -8.190 1.00 97.75 94 PRO A O 1
ATOM 727 N N . SER A 1 95 ? -0.108 -9.354 -9.913 1.00 97.31 95 SER A N 1
ATOM 728 C CA . SER A 1 95 ? -0.652 -10.442 -9.090 1.00 97.31 95 SER A CA 1
ATOM 729 C C . SER A 1 95 ? 0.422 -11.080 -8.188 1.00 97.31 95 SER A C 1
ATOM 731 O O . SER A 1 95 ? 0.157 -11.472 -7.037 1.00 97.31 95 SER A O 1
ATOM 733 N N . VAL A 1 96 ? 1.669 -11.105 -8.669 1.00 98.25 96 VAL A N 1
ATOM 734 C CA . VAL A 1 96 ? 2.861 -11.582 -7.953 1.00 98.25 96 VAL A CA 1
ATOM 735 C C . VAL A 1 96 ? 3.536 -10.446 -7.178 1.00 98.25 96 VAL A C 1
ATOM 737 O O . VAL A 1 96 ? 3.979 -10.655 -6.045 1.00 98.25 96 VAL A O 1
ATOM 740 N N . CYS A 1 97 ? 3.569 -9.247 -7.754 1.00 98.50 97 CYS A N 1
ATOM 741 C CA . CYS A 1 97 ? 4.231 -8.051 -7.251 1.00 98.50 97 CYS A CA 1
ATOM 742 C C . CYS A 1 97 ? 3.214 -6.926 -7.006 1.00 98.50 97 CYS A C 1
ATOM 744 O O . CYS A 1 97 ? 3.065 -6.060 -7.860 1.00 98.50 97 CYS A O 1
ATOM 746 N N . PRO A 1 98 ? 2.487 -6.922 -5.878 1.00 98.44 98 PRO A N 1
ATOM 747 C CA . PRO A 1 98 ? 1.491 -5.895 -5.585 1.00 98.44 98 PRO A CA 1
ATOM 748 C C . PRO A 1 98 ? 2.101 -4.500 -5.388 1.00 98.44 98 PRO A C 1
ATOM 750 O O . PRO A 1 98 ? 3.189 -4.360 -4.825 1.00 98.44 98 PRO A O 1
ATOM 753 N N . ASP A 1 99 ? 1.345 -3.465 -5.756 1.00 98.19 99 ASP A N 1
ATOM 754 C CA . ASP A 1 99 ? 1.523 -2.109 -5.226 1.00 98.19 99 ASP A CA 1
ATOM 755 C C . ASP A 1 99 ? 1.029 -2.112 -3.769 1.00 98.19 99 ASP A C 1
ATOM 757 O O . ASP A 1 99 ? -0.123 -2.461 -3.485 1.00 98.19 99 ASP A O 1
ATOM 761 N N . ILE A 1 100 ? 1.917 -1.802 -2.824 1.00 98.44 100 ILE A N 1
ATOM 762 C CA . ILE A 1 100 ? 1.621 -1.855 -1.390 1.00 98.44 100 ILE A CA 1
ATOM 763 C C . ILE A 1 100 ? 1.613 -0.438 -0.787 1.00 98.44 100 ILE A C 1
ATOM 765 O O . ILE A 1 100 ? 2.538 0.343 -1.020 1.00 98.44 100 ILE A O 1
ATOM 769 N N . PRO A 1 101 ? 0.608 -0.094 0.041 1.00 98.25 101 PRO A N 1
ATOM 770 C CA . PRO A 1 101 ? -0.390 -0.996 0.623 1.00 98.25 101 PRO A CA 1
ATOM 771 C C . PRO A 1 101 ? -1.629 -1.251 -0.254 1.00 98.25 101 PRO A C 1
ATOM 773 O O . PRO A 1 101 ? -2.476 -2.048 0.136 1.00 98.25 101 PRO A O 1
ATOM 776 N N . THR A 1 102 ? -1.771 -0.585 -1.404 1.00 98.12 102 THR A N 1
ATOM 777 C CA . THR A 1 102 ? -3.066 -0.442 -2.091 1.00 98.12 102 THR A CA 1
ATOM 778 C C . THR A 1 102 ? -3.712 -1.749 -2.556 1.00 98.12 102 THR A C 1
ATOM 780 O O . THR A 1 102 ? -4.931 -1.870 -2.502 1.00 98.12 102 THR A O 1
ATOM 783 N N . MET A 1 103 ? -2.917 -2.746 -2.955 1.00 98.25 103 MET A N 1
ATOM 784 C CA . MET A 1 103 ? -3.392 -4.058 -3.414 1.00 98.25 103 MET A CA 1
ATOM 785 C C . MET A 1 103 ? -3.421 -5.120 -2.299 1.00 98.25 103 MET A C 1
ATOM 787 O O . MET A 1 103 ? -3.638 -6.303 -2.575 1.00 98.25 103 MET A O 1
ATOM 791 N N . LEU A 1 104 ? -3.159 -4.746 -1.041 1.00 98.44 104 LEU A N 1
ATOM 792 C CA . LEU A 1 104 ? -3.158 -5.697 0.070 1.00 98.44 104 LEU A CA 1
ATOM 793 C C . LEU A 1 104 ? -4.582 -5.977 0.583 1.00 98.44 104 LEU A C 1
ATOM 795 O O . LEU A 1 104 ? -5.428 -5.083 0.595 1.00 98.44 104 LEU A O 1
ATOM 799 N N . PRO A 1 105 ? -4.869 -7.210 1.051 1.00 97.88 105 PRO A N 1
ATOM 800 C CA . PRO A 1 105 ? -6.159 -7.525 1.659 1.00 97.88 105 PRO A CA 1
ATOM 801 C C . PRO A 1 105 ? -6.469 -6.613 2.852 1.00 97.88 105 PRO A C 1
ATOM 803 O O . PRO A 1 105 ? -5.580 -6.339 3.657 1.00 97.88 105 PRO A O 1
ATOM 806 N N . GLY A 1 106 ? -7.732 -6.202 2.987 1.00 97.00 106 GLY A N 1
ATOM 807 C CA . GLY A 1 106 ? -8.181 -5.294 4.053 1.00 97.00 106 GLY A CA 1
ATOM 808 C C . GLY A 1 106 ? -8.045 -3.804 3.711 1.00 97.00 106 GLY A C 1
ATOM 809 O O . GLY A 1 106 ? -8.320 -2.956 4.558 1.00 97.00 106 GLY A O 1
ATOM 810 N N . VAL A 1 107 ? -7.642 -3.467 2.478 1.00 98.62 107 VAL A N 1
ATOM 811 C CA . VAL A 1 107 ? -7.504 -2.085 1.998 1.00 98.62 107 VAL A CA 1
ATOM 812 C C . VAL A 1 107 ? -8.554 -1.769 0.934 1.00 98.62 107 VAL A C 1
ATOM 814 O O . VAL A 1 107 ? -8.780 -2.536 0.001 1.00 98.62 107 VAL A O 1
ATOM 817 N N . VAL A 1 108 ? -9.194 -0.609 1.070 1.00 98.56 108 VAL A N 1
ATOM 818 C CA . VAL A 1 108 ? -10.062 -0.011 0.057 1.00 98.56 108 VAL A CA 1
ATOM 819 C C . VAL A 1 108 ? -9.199 0.797 -0.909 1.00 98.56 108 VAL A C 1
ATOM 821 O O . VAL A 1 108 ? -8.704 1.875 -0.572 1.00 98.56 108 VAL A O 1
ATOM 824 N N . THR A 1 109 ? -9.032 0.277 -2.120 1.00 98.38 109 THR A N 1
ATOM 825 C CA . THR A 1 109 ? -8.323 0.945 -3.216 1.00 98.38 109 THR A CA 1
ATOM 826 C C . THR A 1 109 ? -9.201 2.022 -3.857 1.00 98.38 109 THR A C 1
ATOM 828 O O . THR A 1 109 ? -10.339 1.753 -4.244 1.00 98.38 109 THR A O 1
ATOM 831 N N . VAL A 1 110 ? -8.674 3.237 -4.013 1.00 98.06 110 VAL A N 1
ATOM 832 C CA . VAL A 1 110 ? -9.400 4.381 -4.590 1.00 98.06 110 VAL A CA 1
ATOM 833 C C . VAL A 1 110 ? -8.676 4.927 -5.818 1.00 98.06 110 VAL A C 1
ATOM 835 O O . VAL A 1 110 ? -7.503 5.297 -5.753 1.00 98.06 110 VAL A O 1
ATOM 838 N N . SER A 1 111 ? -9.392 5.006 -6.942 1.00 96.38 111 SER A N 1
ATOM 839 C CA . SER A 1 111 ? -8.947 5.659 -8.179 1.00 96.38 111 SER A CA 1
ATOM 840 C C . SER A 1 111 ? -9.340 7.139 -8.220 1.00 96.38 111 SER A C 1
ATOM 842 O O . SER A 1 111 ? -10.226 7.578 -7.490 1.00 96.38 111 SER A O 1
ATOM 844 N N . ALA A 1 112 ? -8.740 7.899 -9.133 1.00 94.19 112 ALA A N 1
ATOM 845 C CA . ALA A 1 112 ? -9.089 9.298 -9.365 1.00 94.19 112 ALA A CA 1
ATOM 846 C C . ALA A 1 112 ? -9.966 9.478 -10.615 1.00 94.19 112 ALA A C 1
ATOM 848 O O . ALA A 1 112 ? -9.772 8.809 -11.630 1.00 94.19 112 ALA A O 1
ATOM 849 N N . THR A 1 113 ? -10.886 10.440 -10.558 1.00 92.19 113 THR A N 1
ATOM 850 C CA . THR A 1 113 ? -11.587 11.000 -11.722 1.00 92.19 113 THR A CA 1
ATOM 851 C C . THR A 1 113 ? -11.181 12.463 -11.885 1.00 92.19 113 THR A C 1
ATOM 853 O O . THR A 1 113 ? -10.976 13.157 -10.891 1.00 92.19 113 THR A O 1
ATOM 856 N N . GLY A 1 114 ? -11.050 12.937 -13.125 1.00 83.88 114 GLY A N 1
ATOM 857 C CA . GLY A 1 114 ? -10.838 14.363 -13.401 1.00 83.88 114 GLY A CA 1
ATOM 858 C C . GLY A 1 114 ? -12.098 15.203 -13.160 1.00 83.88 114 GLY A C 1
ATOM 859 O O . GLY A 1 114 ? -13.187 14.646 -13.001 1.00 83.88 114 GLY A O 1
ATOM 860 N N . ALA A 1 115 ? -11.927 16.528 -13.154 1.00 56.22 115 ALA A N 1
ATOM 861 C CA . ALA A 1 115 ? -13.002 17.524 -13.175 1.00 56.22 115 ALA A CA 1
ATOM 862 C C . ALA A 1 115 ? -13.132 18.152 -14.569 1.00 56.22 115 ALA A C 1
ATOM 864 O O . ALA A 1 115 ? -12.086 18.269 -15.250 1.00 56.22 115 ALA A O 1
#

Solvent-accessible surface area (backbone atoms only — not comparable to full-atom values): 6408 Å² total; per-residue (Å²): 85,49,68,63,52,29,51,48,34,46,49,35,36,77,68,71,40,55,69,47,83,40,88,58,70,38,42,48,32,70,49,36,33,55,88,39,75,71,37,22,50,49,54,51,48,43,46,52,22,46,49,51,14,41,76,64,62,26,45,38,36,20,40,68,74,87,81,84,73,68,79,83,44,78,68,46,81,42,65,61,30,39,65,84,59,86,50,42,79,47,77,42,32,34,90,56,17,34,40,39,62,31,67,38,79,81,39,48,60,42,80,87,79,88,133

Sequence (115 aa):
YTEAVVCGFLWAAEHGVDVTNNSYYTDPWLFACKNDPDQGALVESLTRAIKYAERKGTVHVAAAGNARHDLSVDAIEDRTSPNDTEPVTRTIDPSVCPDIPTMLPGVVTVSATGA

Radius of gyration: 14.04 Å; Cα contacts (8 Å, |Δi|>4): 209; chains: 1; bounding box: 33×32×36 Å

Nearest PDB structures (foldseek):
  2wb5-assembly1_A  TM=5.644E-01  e=2.319E-01  Clostridium perfringens
  5diy-assembly1_A  TM=4.894E-01  e=3.010E-01  Thermobaculum terrenum
  5uho-assembly1_C  TM=4.593E-01  e=2.035E-01  Homo sapiens
  6hki-assembly1_A  TM=4.237E-01  e=2.035E-01  Homo sapiens
  5m7u-assembly1_A  TM=3.799E-01  e=4.753E-01  Homo sapiens

Mean predicted aligned error: 2.4 Å

Secondary structure (DSSP, 8-state):
-HHHHHHHHHHHHHTT-SEEEE-SPPTT-SS--TTSHHHHHHHHHHHHHHHHHHHTT-EEEEE--SS---TTSS-EEE-S--SSS----EEE-TTTS--TTTTSTTEEEE-----

pLDDT: mean 97.2, std 4.25, range [56.22, 98.81]

Foldseek 3Di:
DLVVLLVVLQVCLVVVNQEDEAEDFDAQDQWQFCPDPVSVVSLVSNLVSLVSSVVSNHQYEYEPDDPPDDLQDQWDWDQCPRVVDHGDTDIDGCVRTPRPPQPHPRYHYDYDDDD